Protein AF-R7LBJ8-F1 (afdb_monomer)

Sequence (153 aa):
MSTLVENKQIPKCPKLSAPALSDLQHYINTIEILLSTLGLKCFQIMETQSESVFVCKDKYGNIGEGEYLEDGFMLYKGAKCSLELHKGTKSLPMREALIQDGTLKKSGDHYVLQSNKIFSSVSSASSIILGRRSNGWTEWKDSKGKTLDELKR

Nearest PDB structures (foldseek):
  6vbs-assembly3_F  TM=3.541E-01  e=2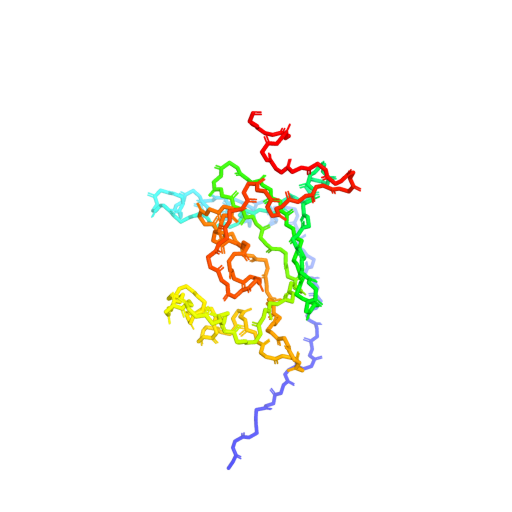.486E+00  Salmonella enterica subsp. enterica serovar Typhimurium

Solvent-accessible surface area (backbone atoms only — not comparable to full-atom values): 8898 Å² total; per-residue (Å²): 135,87,80,82,80,77,83,86,74,80,79,76,83,78,90,71,53,73,67,60,49,53,53,51,52,50,51,51,52,53,50,44,53,58,34,45,77,73,71,42,88,62,87,73,75,82,73,81,72,85,83,54,61,26,41,33,72,58,96,85,69,22,34,36,43,26,38,80,48,99,83,23,18,37,39,41,50,65,22,25,15,40,68,60,64,41,92,90,49,88,82,55,70,70,53,54,50,32,42,73,75,52,43,34,36,82,54,90,83,24,23,31,29,71,51,69,43,78,26,85,32,50,29,56,49,45,17,52,27,63,21,33,92,49,62,20,48,70,52,27,19,39,96,85,66,49,30,47,40,77,75,76,102

Secondary structure (DSSP, 8-state):
----------PPPP---HHHHHHHHHHHHHHHHHHHHTT----------TT-EEEEE-TTS-EEEEEEETTEEEEPTT-EEESSPPTT----HHHHHHHHTTSEEEETTEEEE-S-EEESSHHHHHHHHHTS---HHHH-B-TT--BHHHHH-

pLDDT: mean 85.8, std 12.93, range [41.5, 96.94]

Foldseek 3Di:
DDDDDDDPDDDDDDDDDPVRVVVVVVVVVVVCVVCVVVVHNPPPDPPPPPPFWWWFDDPVGFIWIWDQDPQAIKTAFFGWAAPAADPPADDDVVLVVCVVVVCFDDDPRTTTGHGIDGDRYQQNNNCRRHNYRDDSQQRIAGPVRDGVVRVPD

Structure (mmCIF, N/CA/C/O backbone):
data_AF-R7LBJ8-F1
#
_entry.id   AF-R7LBJ8-F1
#
loop_
_atom_site.group_PDB
_atom_site.id
_atom_site.type_symbol
_atom_site.label_atom_id
_atom_site.label_alt_id
_atom_site.label_comp_id
_atom_site.label_asym_id
_atom_site.label_entity_id
_atom_site.label_seq_id
_atom_site.pdbx_PDB_ins_code
_atom_site.Cartn_x
_atom_site.Cartn_y
_atom_site.Cartn_z
_atom_site.occupancy
_atom_site.B_iso_or_equiv
_atom_site.auth_seq_id
_atom_site.auth_comp_id
_atom_site.auth_asym_id
_atom_site.auth_atom_id
_atom_site.pdbx_PDB_model_num
ATOM 1 N N . MET A 1 1 ? -3.957 -35.494 11.103 1.00 41.50 1 MET A N 1
ATOM 2 C CA . MET A 1 1 ? -4.324 -34.260 10.372 1.00 41.50 1 MET A CA 1
ATOM 3 C C . MET A 1 1 ? -5.395 -33.553 11.184 1.00 41.50 1 MET A C 1
ATOM 5 O O . MET A 1 1 ? -6.441 -34.148 11.394 1.00 41.50 1 MET A O 1
ATOM 9 N N . SER A 1 2 ? -5.099 -32.374 11.737 1.00 48.00 2 SER A N 1
ATOM 10 C CA . SER A 1 2 ? -6.024 -31.640 12.612 1.00 48.00 2 SER A CA 1
ATOM 11 C C . SER A 1 2 ? -6.981 -30.806 11.759 1.00 48.00 2 SER A C 1
ATOM 13 O O . SER A 1 2 ? -6.534 -29.944 11.006 1.00 48.00 2 SER A O 1
ATOM 15 N N . THR A 1 3 ? -8.279 -31.092 11.823 1.00 54.06 3 THR A N 1
ATOM 16 C CA . THR A 1 3 ? -9.330 -30.320 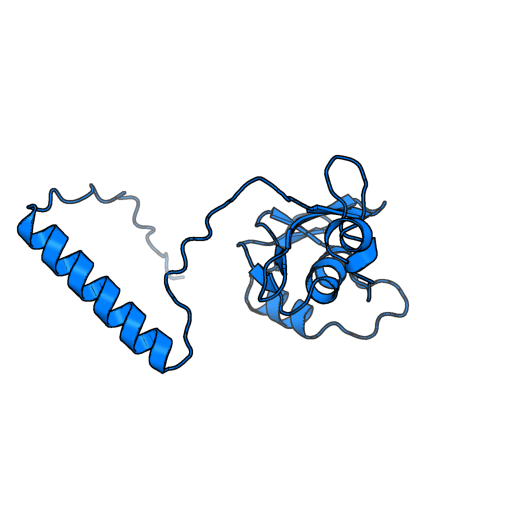11.149 1.00 54.06 3 THR A CA 1
ATOM 17 C C . THR A 1 3 ? -9.689 -29.108 12.001 1.00 54.06 3 THR A C 1
ATOM 19 O O . THR A 1 3 ? -10.297 -29.254 13.061 1.00 54.06 3 THR A O 1
ATOM 22 N N . LEU A 1 4 ? -9.308 -27.914 11.550 1.00 56.06 4 LEU A N 1
ATOM 23 C CA . LEU A 1 4 ? -9.768 -26.656 12.135 1.00 56.06 4 LEU A CA 1
ATOM 24 C C . LEU A 1 4 ? -11.259 -26.488 11.814 1.00 56.06 4 LEU A C 1
ATOM 26 O O . LEU A 1 4 ? -11.648 -26.427 10.650 1.00 56.06 4 LEU A O 1
ATOM 30 N N . VAL A 1 5 ? -12.096 -26.460 12.850 1.00 64.31 5 VAL A N 1
ATOM 31 C CA . VAL A 1 5 ? -13.532 -26.189 12.732 1.00 64.31 5 VAL A CA 1
ATOM 32 C C . VAL A 1 5 ? -13.712 -24.679 12.610 1.00 64.31 5 VAL A C 1
ATOM 34 O O . VAL A 1 5 ? -13.494 -23.943 13.570 1.00 64.31 5 VAL A O 1
ATOM 37 N N . GLU A 1 6 ? -14.091 -24.202 11.427 1.00 55.03 6 GLU A N 1
ATOM 38 C CA . GLU A 1 6 ? -14.425 -22.793 11.220 1.00 55.03 6 GLU A CA 1
ATOM 39 C C . GLU A 1 6 ? -15.758 -22.458 11.906 1.00 55.03 6 GLU A C 1
ATOM 41 O O . GLU A 1 6 ? -16.796 -23.073 11.641 1.00 55.03 6 GLU A O 1
ATOM 46 N N . ASN A 1 7 ? -15.733 -21.470 12.803 1.00 71.12 7 ASN A N 1
ATOM 47 C CA . ASN A 1 7 ? -16.928 -20.964 13.465 1.00 71.12 7 ASN A CA 1
ATOM 48 C C . ASN A 1 7 ? -17.793 -20.184 12.456 1.00 71.12 7 ASN A C 1
ATOM 50 O O . ASN A 1 7 ? -17.416 -19.104 12.009 1.00 71.12 7 ASN A O 1
ATOM 54 N N . LYS A 1 8 ? -18.959 -20.737 12.104 1.00 70.94 8 LYS A N 1
ATOM 55 C CA . LYS A 1 8 ? -19.909 -20.172 11.123 1.00 70.94 8 LYS A CA 1
ATOM 56 C C . LYS A 1 8 ? -20.928 -19.193 11.724 1.00 70.94 8 LYS A C 1
ATOM 58 O O . LYS A 1 8 ? -21.875 -18.808 11.040 1.00 70.94 8 LYS A O 1
ATOM 63 N N . GLN A 1 9 ? -20.801 -18.820 12.997 1.00 70.31 9 GLN A N 1
ATOM 64 C CA . GLN A 1 9 ? -21.753 -17.918 13.645 1.00 70.31 9 GLN A CA 1
ATOM 65 C C . GLN A 1 9 ? -21.314 -16.459 13.499 1.00 70.31 9 GLN A C 1
ATOM 67 O O . GLN A 1 9 ? -20.263 -16.073 14.001 1.00 70.31 9 GLN A O 1
ATOM 72 N N . ILE A 1 10 ? -22.150 -15.638 12.857 1.00 64.88 10 ILE A N 1
ATOM 73 C CA . ILE A 1 10 ? -22.028 -14.175 12.890 1.00 64.88 10 ILE A CA 1
ATOM 74 C C . ILE A 1 10 ? -22.672 -13.705 14.207 1.00 64.88 10 ILE A C 1
ATOM 76 O O . ILE A 1 10 ? -23.890 -13.864 14.362 1.00 64.88 10 ILE A O 1
ATOM 80 N N . PRO A 1 11 ? -21.907 -13.164 15.175 1.00 66.69 11 PRO A N 1
ATOM 81 C CA . PRO A 1 11 ? -22.464 -12.720 16.447 1.00 66.69 11 PRO A CA 1
ATOM 82 C C . PRO A 1 11 ? -23.460 -11.581 16.223 1.00 66.69 11 PRO A C 1
ATOM 84 O O . PRO A 1 11 ? -23.184 -10.631 15.489 1.00 66.69 11 PRO A O 1
ATOM 87 N N . LYS A 1 12 ? -24.627 -11.649 16.869 1.00 67.00 12 LYS A N 1
ATOM 88 C CA . LYS A 1 12 ? -25.562 -10.519 16.890 1.00 67.00 12 LYS A CA 1
ATOM 89 C C . LYS A 1 12 ? -24.942 -9.381 17.698 1.00 67.00 12 LYS A C 1
ATOM 91 O O . LYS A 1 12 ? -24.445 -9.620 18.796 1.00 67.00 12 LYS A O 1
ATOM 96 N N . CYS A 1 13 ? -25.013 -8.158 17.172 1.00 58.56 13 CYS A N 1
ATOM 97 C CA . CYS A 1 13 ? -24.565 -6.972 17.896 1.00 58.56 13 CYS A CA 1
ATOM 98 C C . CYS A 1 13 ? -25.333 -6.873 19.232 1.00 58.56 13 CYS A C 1
ATOM 100 O O . CYS A 1 13 ? -26.572 -6.863 19.210 1.00 58.56 13 CYS A O 1
ATOM 102 N N . PRO A 1 14 ? -24.648 -6.873 20.390 1.00 72.31 14 PRO A N 1
ATOM 103 C CA . PRO A 1 14 ? -25.312 -6.808 21.683 1.00 72.31 14 PRO A CA 1
ATOM 104 C C . PRO A 1 14 ? -26.030 -5.463 21.833 1.00 72.31 14 PRO A C 1
ATOM 106 O O . PRO A 1 14 ? -25.490 -4.408 21.504 1.00 72.31 14 PRO A O 1
ATOM 109 N N . LYS A 1 15 ? -27.264 -5.490 22.346 1.00 75.25 15 LYS A N 1
ATOM 110 C CA . LYS A 1 15 ? -27.986 -4.265 22.703 1.00 75.25 15 LYS A CA 1
ATOM 111 C C . LYS A 1 15 ? -27.387 -3.710 23.993 1.00 75.25 15 LYS A C 1
ATOM 113 O O . LYS A 1 15 ? -27.705 -4.191 25.076 1.00 75.25 15 LYS A O 1
ATOM 118 N N . LEU A 1 16 ? -26.498 -2.734 23.862 1.00 81.06 16 LEU A N 1
ATOM 119 C CA . LEU A 1 16 ? -25.877 -2.048 24.991 1.00 81.06 16 LEU A CA 1
ATOM 120 C C . LEU A 1 16 ? -26.757 -0.878 25.452 1.00 81.06 16 LEU A C 1
ATOM 122 O O . LEU A 1 16 ? -27.347 -0.172 24.636 1.00 81.06 16 LEU A O 1
ATOM 126 N N . SER A 1 17 ? -26.850 -0.672 26.767 1.00 87.25 17 SER A N 1
ATOM 127 C CA . SER A 1 17 ? -27.488 0.518 27.346 1.00 87.25 17 SER A CA 1
ATOM 128 C C . SER A 1 17 ? -26.638 1.769 27.098 1.00 87.25 17 SER A C 1
ATOM 130 O O . SER A 1 17 ? -25.415 1.658 27.025 1.00 87.25 17 SER A O 1
ATOM 132 N N . ALA A 1 18 ? -27.253 2.955 27.056 1.00 85.31 18 ALA A N 1
ATOM 133 C CA . ALA A 1 18 ? -26.528 4.216 26.864 1.00 85.31 18 ALA A CA 1
ATOM 134 C C . ALA A 1 18 ? -25.371 4.448 27.869 1.00 85.31 18 ALA A C 1
ATOM 136 O O . ALA A 1 18 ? -24.296 4.834 27.415 1.00 85.31 18 ALA A O 1
ATOM 137 N N . PRO A 1 19 ? -25.509 4.148 29.180 1.00 89.50 19 PRO A N 1
ATOM 138 C CA . PRO A 1 19 ? -24.387 4.253 30.120 1.00 89.50 19 PRO A CA 1
ATOM 139 C C . PRO A 1 19 ? -23.220 3.328 29.754 1.00 89.50 19 PRO A C 1
ATOM 141 O O . PRO A 1 19 ? -22.093 3.783 29.620 1.00 89.50 19 PRO A O 1
ATOM 144 N N . ALA A 1 20 ? -23.506 2.054 29.466 1.00 87.69 20 ALA A N 1
ATOM 145 C CA . ALA A 1 20 ? -22.482 1.092 29.055 1.00 87.69 20 ALA A CA 1
ATOM 146 C C . ALA A 1 20 ? -21.752 1.508 27.763 1.00 87.69 20 ALA A C 1
ATOM 148 O O . ALA A 1 20 ? -20.554 1.278 27.631 1.00 87.69 20 ALA A O 1
ATOM 149 N N . LEU A 1 21 ? -22.451 2.131 26.806 1.00 87.25 21 LEU A N 1
ATOM 150 C CA . LEU A 1 21 ? -21.814 2.705 25.614 1.00 87.25 21 LEU A CA 1
ATOM 151 C C . LEU A 1 21 ? -20.872 3.861 25.971 1.00 87.25 21 LEU A C 1
ATOM 153 O O . LEU A 1 21 ? -19.767 3.916 25.438 1.00 87.25 21 LEU A O 1
ATOM 157 N N . SER A 1 22 ? -21.287 4.743 26.884 1.00 89.12 22 SER A N 1
ATOM 158 C CA . SER A 1 22 ? -20.459 5.851 27.374 1.00 89.12 22 SER A CA 1
ATOM 159 C C . SER A 1 22 ? -19.184 5.346 28.052 1.00 89.12 22 SER A C 1
ATOM 161 O O . SER A 1 22 ? -18.105 5.874 27.792 1.00 89.12 22 SER A O 1
ATOM 163 N N . ASP A 1 23 ? -19.290 4.298 28.871 1.00 92.75 23 ASP A N 1
ATOM 164 C CA . ASP A 1 23 ? -18.141 3.699 29.558 1.00 92.75 23 ASP A CA 1
ATOM 165 C C . ASP A 1 23 ? -17.155 3.080 28.556 1.00 92.75 23 ASP A C 1
ATOM 167 O O . ASP A 1 23 ? -15.948 3.309 28.631 1.00 92.75 23 ASP A O 1
ATOM 171 N N . LEU A 1 24 ? -17.662 2.348 27.558 1.00 91.06 24 LEU A N 1
ATOM 172 C CA . LEU A 1 24 ? -16.832 1.760 26.503 1.00 91.06 24 LEU A CA 1
ATOM 173 C C . LEU A 1 24 ? -16.133 2.826 25.651 1.00 91.06 24 LEU A C 1
ATOM 175 O O . LEU A 1 24 ? -14.950 2.682 25.346 1.00 91.06 24 LEU A O 1
ATOM 179 N N . GLN A 1 25 ? -16.840 3.897 25.283 1.00 86.81 25 GLN A N 1
ATOM 180 C CA . GLN A 1 25 ? -16.247 5.029 24.567 1.00 86.81 25 GLN A CA 1
ATOM 181 C C . GLN A 1 25 ? -15.150 5.700 25.397 1.00 86.81 25 GLN A C 1
ATOM 183 O O . GLN A 1 25 ? -14.083 6.007 24.867 1.00 86.81 25 GLN A O 1
ATOM 188 N N . HIS A 1 26 ? -15.375 5.870 26.702 1.00 90.56 26 HIS A N 1
ATOM 189 C CA . HIS A 1 26 ? -14.362 6.394 27.610 1.00 90.56 26 HIS A CA 1
ATOM 190 C C . HIS A 1 26 ? -13.103 5.517 27.613 1.00 90.56 26 HIS A C 1
ATOM 192 O O . HIS A 1 26 ? -12.002 6.039 27.439 1.00 90.56 26 HIS A O 1
ATOM 198 N N . TYR A 1 27 ? -13.252 4.192 27.715 1.00 93.12 27 TYR A N 1
ATOM 199 C CA . TYR A 1 27 ? -12.112 3.273 27.684 1.00 93.12 27 TYR A CA 1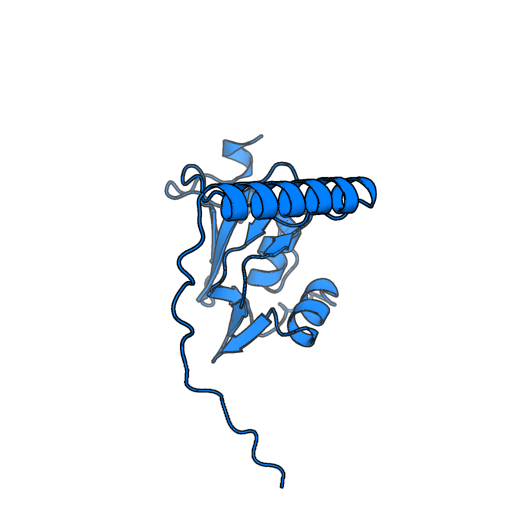
ATOM 200 C C . TYR A 1 27 ? -11.337 3.317 26.367 1.00 93.12 27 TYR A C 1
ATOM 202 O O . TYR A 1 27 ? -10.107 3.341 26.399 1.00 93.12 27 TYR A O 1
ATOM 210 N N . ILE A 1 28 ? -12.024 3.359 25.220 1.00 90.00 28 ILE A N 1
ATOM 211 C CA . ILE A 1 28 ? -11.368 3.474 23.908 1.00 90.00 28 ILE A CA 1
ATOM 212 C C . ILE A 1 28 ? -10.528 4.754 23.849 1.00 90.00 28 ILE A C 1
ATOM 214 O O . ILE A 1 28 ? -9.347 4.681 23.513 1.00 90.00 28 ILE A O 1
ATOM 218 N N . ASN A 1 29 ? -11.089 5.891 24.268 1.00 87.75 29 ASN A N 1
ATOM 219 C CA . ASN A 1 29 ? -10.369 7.166 24.281 1.00 87.75 29 ASN A CA 1
ATOM 220 C C . ASN A 1 29 ? -9.154 7.133 25.219 1.00 87.75 29 ASN A C 1
ATOM 222 O O . ASN A 1 29 ? -8.083 7.626 24.871 1.00 87.75 29 ASN A O 1
ATOM 226 N N . THR A 1 30 ? -9.279 6.535 26.409 1.00 91.56 30 THR A N 1
ATOM 227 C CA . THR A 1 30 ? -8.138 6.384 27.326 1.00 91.56 30 THR A CA 1
ATOM 228 C C . THR A 1 30 ? -7.031 5.539 26.701 1.00 91.56 30 THR A C 1
ATOM 230 O O . THR A 1 30 ? -5.861 5.911 26.777 1.00 91.56 30 THR A O 1
ATOM 233 N N . ILE A 1 31 ? -7.385 4.422 26.061 1.00 91.38 31 ILE A N 1
ATOM 234 C CA . ILE A 1 31 ? -6.422 3.556 25.374 1.00 91.38 31 ILE A CA 1
ATOM 235 C C . ILE A 1 31 ? -5.734 4.321 24.238 1.00 91.38 31 ILE A C 1
ATOM 237 O O . ILE A 1 31 ? -4.513 4.257 24.122 1.00 91.38 31 ILE A O 1
ATOM 241 N N . GLU A 1 32 ? -6.479 5.077 23.433 1.00 87.25 32 GLU A N 1
ATOM 242 C CA . GLU A 1 32 ? -5.929 5.880 22.337 1.00 87.25 32 GLU A CA 1
ATOM 243 C C . GLU A 1 32 ? -4.922 6.929 22.830 1.00 87.25 32 GLU A C 1
ATOM 245 O O . GLU A 1 32 ? -3.835 7.058 22.259 1.00 87.25 32 GLU A O 1
ATOM 250 N N . ILE A 1 33 ? -5.228 7.619 23.934 1.00 88.19 33 ILE A N 1
ATOM 251 C CA . ILE A 1 33 ? -4.309 8.573 24.570 1.00 88.19 33 ILE A CA 1
ATOM 252 C C . ILE A 1 33 ? -3.026 7.863 25.018 1.00 88.19 33 ILE A C 1
ATOM 254 O O . ILE A 1 33 ? -1.929 8.322 24.703 1.00 88.19 33 ILE A O 1
ATOM 258 N N . LEU A 1 34 ? -3.146 6.733 25.723 1.00 92.44 34 LEU A N 1
ATOM 259 C CA . LEU A 1 34 ? -1.992 5.974 26.221 1.00 92.44 34 LEU A CA 1
ATOM 260 C C . LEU A 1 34 ? -1.116 5.421 25.092 1.00 92.44 34 LEU A C 1
ATOM 262 O O . LEU A 1 34 ? 0.105 5.403 25.204 1.00 92.44 34 LEU A O 1
ATOM 266 N N . LEU A 1 35 ? -1.718 4.965 23.997 1.00 88.06 35 LEU A N 1
ATOM 267 C CA . LEU A 1 35 ? -0.971 4.490 22.835 1.00 88.06 35 LEU A CA 1
ATOM 268 C C . LEU A 1 35 ? -0.278 5.653 22.115 1.00 88.06 35 LEU A C 1
ATOM 270 O O . LEU A 1 35 ? 0.886 5.531 21.730 1.00 88.06 35 LEU A O 1
ATOM 274 N N . SER A 1 36 ? -0.938 6.808 22.020 1.00 84.19 36 SER A N 1
ATOM 275 C CA . SER A 1 36 ? -0.371 8.008 21.401 1.00 84.19 36 SER A CA 1
ATOM 276 C C . SER A 1 36 ? 0.845 8.547 22.161 1.00 84.19 36 SER A C 1
ATOM 278 O O . SER A 1 36 ? 1.818 8.949 21.524 1.00 84.19 36 SER A O 1
ATOM 280 N N . THR A 1 37 ? 0.857 8.505 23.502 1.00 88.12 37 THR A N 1
ATOM 281 C CA . THR A 1 37 ? 2.048 8.894 24.293 1.00 88.12 37 THR A CA 1
ATOM 282 C C . THR A 1 37 ? 3.240 7.962 24.069 1.00 88.12 37 THR A C 1
ATOM 284 O O . THR A 1 37 ? 4.385 8.385 24.213 1.00 88.12 37 THR A O 1
ATOM 287 N N . LEU A 1 38 ? 2.986 6.716 23.661 1.00 89.00 38 LEU A N 1
ATOM 288 C CA . LEU A 1 38 ? 4.000 5.739 23.257 1.00 89.00 38 LEU A CA 1
ATOM 289 C C . LEU A 1 38 ? 4.386 5.852 21.769 1.00 89.00 38 LEU A C 1
ATOM 291 O O . LEU A 1 38 ? 5.183 5.055 21.279 1.00 89.00 38 LEU A O 1
ATOM 295 N N . GLY A 1 39 ? 3.827 6.821 21.035 1.00 77.31 39 GLY A N 1
ATOM 296 C CA . GLY A 1 39 ? 4.060 7.013 19.601 1.00 77.31 39 GLY A CA 1
ATOM 297 C C . GLY A 1 39 ? 3.278 6.055 18.694 1.00 77.31 39 GLY A C 1
ATOM 298 O O . GLY A 1 39 ? 3.536 6.005 17.491 1.00 77.31 39 GLY A O 1
ATOM 299 N N . LEU A 1 40 ? 2.321 5.295 19.235 1.00 77.12 40 LEU A N 1
ATOM 300 C CA . LEU A 1 40 ? 1.475 4.370 18.482 1.00 77.12 40 LEU A CA 1
ATOM 301 C C . LEU A 1 40 ? 0.174 5.073 18.064 1.00 77.12 40 LEU A C 1
ATOM 303 O O . LEU A 1 40 ? -0.743 5.240 18.865 1.00 77.12 40 LEU A O 1
ATOM 307 N N . LYS A 1 41 ? 0.076 5.456 16.785 1.00 71.69 41 LYS A N 1
ATOM 308 C CA . LYS A 1 41 ? -1.150 6.007 16.182 1.00 71.69 41 LYS A CA 1
ATOM 309 C C . LYS A 1 41 ? -2.139 4.873 15.857 1.00 71.69 41 LYS A C 1
ATOM 311 O O . LYS A 1 41 ? -2.208 4.401 14.723 1.00 71.69 41 LYS A O 1
ATOM 316 N N . CYS A 1 42 ? -2.855 4.379 16.863 1.00 66.19 42 CYS A N 1
ATOM 317 C CA . CYS A 1 42 ? -3.927 3.388 16.702 1.00 66.19 42 CYS A CA 1
ATOM 318 C C . CYS A 1 42 ? -5.293 4.088 16.567 1.00 66.19 42 CYS A C 1
ATOM 320 O O . CYS A 1 42 ? -5.434 5.221 16.996 1.00 66.19 42 CYS A O 1
ATOM 322 N N . PHE A 1 43 ? -6.296 3.421 15.984 1.00 66.88 43 PHE A N 1
ATOM 323 C CA . PHE A 1 43 ? -7.689 3.912 15.869 1.00 66.88 43 PHE A CA 1
ATOM 324 C C . PHE A 1 43 ? -7.944 5.138 14.982 1.00 66.88 43 PHE A C 1
ATOM 326 O O . PHE A 1 43 ? -9.070 5.627 14.946 1.00 66.88 43 PHE A O 1
ATOM 333 N N . GLN A 1 44 ? -6.970 5.566 14.175 1.00 60.91 44 GLN A N 1
ATOM 334 C CA . GLN A 1 44 ? -7.236 6.548 13.126 1.00 60.91 44 GLN A CA 1
ATOM 335 C C . GLN A 1 44 ? -8.262 5.986 12.138 1.00 60.91 44 GLN A C 1
ATOM 337 O O . GLN A 1 44 ? -7.980 5.066 11.363 1.00 60.91 44 GLN A O 1
ATOM 342 N N . ILE A 1 45 ? -9.472 6.538 12.193 1.00 56.88 45 ILE A N 1
ATOM 343 C CA . ILE A 1 45 ? -10.483 6.341 11.166 1.00 56.88 45 ILE A CA 1
ATOM 344 C C . ILE A 1 45 ? -9.884 6.939 9.895 1.00 56.88 45 ILE A C 1
ATOM 346 O O . ILE A 1 45 ? -9.620 8.137 9.832 1.00 56.88 45 ILE A O 1
ATOM 350 N N . MET A 1 46 ? -9.618 6.091 8.902 1.00 54.53 46 MET A N 1
ATOM 351 C CA . MET A 1 46 ? -9.251 6.544 7.563 1.00 54.53 46 MET A CA 1
ATOM 352 C C . MET A 1 46 ? -10.497 7.188 6.955 1.00 54.53 46 MET A C 1
ATOM 354 O O . MET A 1 46 ? -11.292 6.514 6.297 1.00 54.53 46 MET A O 1
ATOM 358 N N . GLU A 1 47 ? -10.728 8.468 7.248 1.00 50.28 47 GLU A N 1
ATOM 359 C CA . GLU A 1 47 ? -11.739 9.235 6.540 1.00 50.28 47 GLU A CA 1
ATOM 360 C C . GLU A 1 47 ? -11.352 9.249 5.066 1.00 50.28 47 GLU A C 1
ATOM 362 O O . GLU A 1 47 ? -10.339 9.816 4.676 1.00 50.28 47 GLU A O 1
ATOM 367 N N . THR A 1 48 ? -12.158 8.589 4.239 1.00 43.97 48 THR A N 1
ATOM 368 C CA . THR A 1 48 ? -12.031 8.654 2.784 1.00 43.97 48 THR A CA 1
ATOM 369 C C . THR A 1 48 ? -12.566 10.016 2.341 1.00 43.97 48 THR A C 1
ATOM 371 O O . THR A 1 48 ? -13.675 10.113 1.819 1.00 43.97 48 THR A O 1
ATOM 374 N N . GLN A 1 49 ? -11.836 11.099 2.622 1.00 46.50 49 GLN A N 1
ATOM 375 C CA . GLN A 1 49 ? -12.182 12.412 2.087 1.00 46.50 49 GLN A CA 1
ATOM 376 C C . GLN A 1 49 ? -11.813 12.423 0.600 1.00 46.50 49 GLN A C 1
ATOM 378 O O . GLN A 1 49 ? -10.669 12.579 0.182 1.00 46.50 49 GLN A O 1
ATOM 383 N N . SER A 1 50 ? -12.837 12.181 -0.210 1.00 50.34 50 SER A N 1
ATOM 384 C CA . SER A 1 50 ? -12.830 11.888 -1.641 1.00 50.34 50 SER A CA 1
ATOM 385 C C . SER A 1 50 ? -12.408 13.042 -2.566 1.00 50.34 50 SER A C 1
ATOM 387 O O . SER A 1 50 ? -12.883 13.107 -3.697 1.00 50.34 50 SER A O 1
ATOM 389 N N . GLU A 1 51 ? -11.548 13.968 -2.137 1.00 58.38 51 GLU A N 1
ATOM 390 C CA . GLU A 1 51 ? -11.184 15.129 -2.967 1.00 58.38 51 GLU A CA 1
ATOM 391 C C . GLU A 1 51 ? -9.880 14.968 -3.756 1.00 58.38 51 GLU A C 1
ATOM 393 O O . GLU A 1 51 ? -9.660 15.700 -4.719 1.00 58.38 51 GLU A O 1
ATOM 398 N N . SER A 1 52 ? -9.024 13.989 -3.442 1.00 75.62 52 SER A N 1
ATOM 39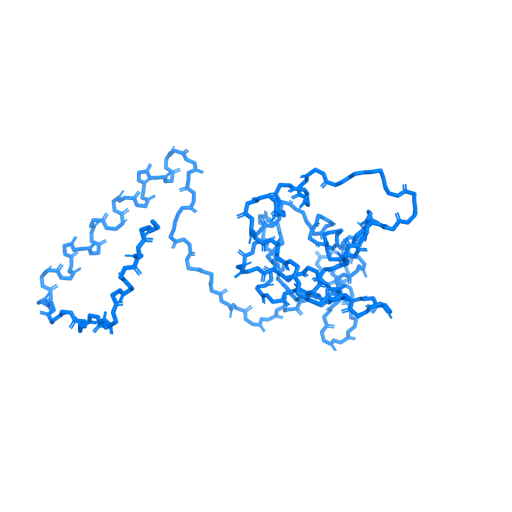9 C CA . SER A 1 52 ? -7.784 13.804 -4.211 1.00 75.62 52 SER A CA 1
ATOM 400 C C . SER A 1 52 ? -7.301 12.356 -4.271 1.00 75.62 52 SER A C 1
ATOM 402 O O . SER A 1 52 ? -6.212 12.020 -3.815 1.00 75.62 52 SER A O 1
ATOM 404 N N . VAL A 1 53 ? -8.119 11.480 -4.863 1.00 90.94 53 VAL A N 1
ATOM 405 C CA . VAL A 1 53 ? -7.642 10.146 -5.250 1.00 90.94 53 VAL A CA 1
ATOM 406 C C . VAL A 1 53 ? -6.698 10.284 -6.442 1.00 90.94 53 VAL A C 1
ATOM 408 O O . VAL A 1 53 ? -7.070 10.800 -7.498 1.00 90.94 53 VAL A O 1
ATOM 411 N N . PHE A 1 54 ? -5.478 9.791 -6.266 1.00 94.44 54 PHE A N 1
ATOM 412 C CA . PHE A 1 54 ? -4.457 9.702 -7.293 1.00 94.44 54 PHE A CA 1
ATOM 413 C C . PHE A 1 54 ? -4.321 8.268 -7.787 1.00 94.44 54 PHE A C 1
ATOM 415 O O . PHE A 1 54 ? -4.364 7.312 -7.014 1.00 94.44 54 PHE A O 1
ATOM 422 N N . VAL A 1 55 ? -4.083 8.127 -9.085 1.00 96.12 55 VAL A N 1
ATOM 423 C CA . VAL A 1 55 ? -3.885 6.851 -9.764 1.00 96.12 55 VAL A CA 1
ATOM 424 C C . VAL A 1 55 ? -2.452 6.778 -10.277 1.00 96.12 55 VAL A C 1
ATOM 426 O O . VAL A 1 55 ? -1.974 7.689 -10.953 1.00 96.12 55 VAL A O 1
ATOM 429 N N . CYS A 1 56 ? -1.781 5.667 -9.991 1.00 96.19 56 CYS A N 1
ATOM 430 C CA . CYS A 1 56 ? -0.508 5.284 -10.592 1.00 96.19 56 CYS A CA 1
ATOM 431 C C . CYS A 1 56 ? -0.739 4.015 -11.410 1.00 96.19 56 CYS A C 1
ATOM 433 O O . CYS A 1 56 ? -1.278 3.036 -10.895 1.00 96.19 56 CYS A O 1
ATOM 435 N N . LYS A 1 57 ? -0.353 4.023 -12.689 1.00 95.12 57 LYS A N 1
ATOM 436 C CA . LYS A 1 57 ? -0.523 2.871 -13.582 1.00 95.12 57 LYS A CA 1
ATOM 437 C C . LYS A 1 57 ? 0.596 2.758 -14.605 1.00 95.12 57 LYS A C 1
ATOM 439 O O . LYS A 1 57 ? 1.192 3.763 -14.987 1.00 95.12 57 LYS A O 1
ATOM 444 N N . ASP A 1 58 ? 0.823 1.551 -15.109 1.00 92.69 58 ASP A N 1
ATOM 445 C CA . ASP A 1 58 ? 1.730 1.303 -16.228 1.00 92.69 58 ASP A CA 1
ATOM 446 C C . ASP A 1 58 ? 1.089 0.500 -17.370 1.00 92.69 58 ASP A C 1
ATOM 448 O O . ASP A 1 58 ? -0.089 0.145 -17.355 1.00 92.69 58 ASP A O 1
ATOM 452 N N . LYS A 1 59 ? 1.894 0.233 -18.402 1.00 90.25 59 LYS A N 1
ATOM 453 C CA . LYS A 1 59 ? 1.493 -0.538 -19.586 1.00 90.25 59 LYS A CA 1
ATOM 454 C C . LYS A 1 59 ? 1.391 -2.050 -19.351 1.00 90.25 59 LYS A C 1
ATOM 456 O O . LYS A 1 59 ? 0.925 -2.754 -20.237 1.00 90.25 59 LYS A O 1
ATOM 461 N N . TYR A 1 60 ? 1.850 -2.549 -18.204 1.00 88.31 60 TYR A N 1
ATOM 462 C CA . TYR A 1 60 ? 1.861 -3.973 -17.852 1.00 88.31 60 TYR A CA 1
ATOM 463 C C . TYR A 1 60 ? 0.666 -4.357 -16.961 1.00 88.31 60 TYR A C 1
ATOM 465 O O . TYR A 1 60 ? 0.601 -5.467 -16.434 1.00 88.31 60 TYR A O 1
ATOM 473 N N . GLY A 1 61 ? -0.295 -3.441 -16.795 1.00 90.38 61 GLY A N 1
ATOM 474 C CA . GLY A 1 61 ? -1.505 -3.667 -16.010 1.00 90.38 61 GLY A CA 1
ATOM 475 C C . GLY A 1 61 ? -1.311 -3.488 -14.504 1.00 90.38 61 GLY A C 1
ATOM 476 O O . GLY A 1 61 ? -2.224 -3.817 -13.745 1.00 90.38 61 GLY A O 1
ATOM 477 N N . ASN A 1 62 ? -0.163 -2.955 -14.070 1.00 95.69 62 ASN A N 1
ATOM 478 C CA . ASN A 1 62 ? 0.027 -2.541 -12.686 1.00 95.69 62 ASN A CA 1
ATOM 479 C C . ASN A 1 62 ? -0.751 -1.247 -12.464 1.00 95.69 62 ASN A C 1
ATOM 481 O O . ASN A 1 62 ? -0.636 -0.308 -13.255 1.00 95.69 62 ASN A O 1
ATOM 485 N N . ILE A 1 63 ? -1.557 -1.208 -11.409 1.00 96.50 63 ILE A N 1
ATOM 486 C CA . ILE A 1 63 ? -2.407 -0.068 -11.080 1.00 96.50 63 ILE A CA 1
ATOM 487 C C . ILE A 1 63 ? -2.614 0.015 -9.574 1.00 96.50 63 ILE A C 1
ATOM 489 O O . ILE A 1 63 ? -2.951 -0.975 -8.929 1.00 96.50 63 ILE A O 1
ATOM 493 N N . GLY A 1 64 ? -2.443 1.204 -9.018 1.00 96.06 64 GLY A N 1
ATOM 494 C CA . GLY A 1 64 ? -2.801 1.503 -7.643 1.00 96.06 64 GLY A CA 1
ATOM 495 C C . GLY A 1 64 ? -3.478 2.855 -7.549 1.00 96.06 64 GLY A C 1
ATOM 496 O O . GLY A 1 64 ? -3.173 3.773 -8.311 1.00 96.06 64 GLY A O 1
ATOM 497 N N . GLU A 1 65 ? -4.394 2.948 -6.601 1.00 95.88 65 GLU A N 1
ATOM 498 C CA . GLU A 1 65 ? -5.109 4.167 -6.255 1.00 95.88 65 GLU A CA 1
ATOM 499 C C . GLU A 1 65 ? -4.783 4.518 -4.812 1.00 95.88 65 GLU A C 1
ATOM 501 O O . GLU A 1 65 ? -4.590 3.626 -3.981 1.00 95.88 65 GLU A O 1
ATOM 506 N N . GLY A 1 66 ? -4.698 5.803 -4.512 1.00 93.56 66 GLY A N 1
ATOM 507 C CA . GLY A 1 66 ? -4.353 6.246 -3.177 1.00 93.56 66 GLY A CA 1
ATOM 508 C C . GLY A 1 66 ? -4.540 7.733 -2.977 1.00 93.56 66 GLY A C 1
ATOM 509 O O . GLY A 1 66 ? -4.926 8.453 -3.894 1.00 93.56 66 GLY A O 1
ATOM 510 N N . GLU A 1 67 ? -4.245 8.191 -1.773 1.00 92.12 67 GLU A N 1
ATOM 511 C CA . GLU A 1 67 ? -4.350 9.592 -1.388 1.00 92.12 67 GLU A CA 1
ATOM 512 C C . GLU A 1 67 ? -3.038 10.098 -0.795 1.00 92.12 67 GLU A C 1
ATOM 514 O O . GLU A 1 67 ? -2.281 9.370 -0.140 1.00 92.12 67 GLU A O 1
ATOM 519 N N . TYR A 1 68 ? -2.768 11.373 -1.058 1.00 91.19 68 TYR A N 1
ATOM 520 C CA . TYR A 1 68 ? -1.643 12.076 -0.467 1.00 91.19 68 TYR A CA 1
ATOM 521 C C . TYR A 1 68 ? -2.032 12.589 0.918 1.00 91.19 68 TYR A C 1
ATOM 523 O O . TYR A 1 68 ? -2.999 13.337 1.051 1.00 91.19 68 TYR A O 1
ATOM 531 N N . LEU A 1 69 ? -1.260 12.195 1.926 1.00 87.69 69 LEU A N 1
ATOM 532 C CA . LEU A 1 69 ? -1.447 12.566 3.324 1.00 87.69 69 LEU A CA 1
ATOM 533 C C . LEU A 1 69 ? -0.294 13.465 3.775 1.00 87.69 69 LEU A C 1
ATOM 535 O O . LEU A 1 69 ? 0.792 13.429 3.199 1.00 87.69 69 LEU A O 1
ATOM 539 N N . GLU A 1 70 ? -0.491 14.223 4.853 1.00 82.19 70 GLU A N 1
ATOM 540 C CA . GLU A 1 70 ? 0.596 15.009 5.459 1.00 82.19 70 GLU A CA 1
ATOM 541 C C . GLU A 1 70 ? 1.773 14.115 5.892 1.00 82.19 70 GLU A C 1
ATOM 543 O O . GLU A 1 70 ? 2.933 14.454 5.667 1.00 82.19 70 GLU A O 1
ATOM 548 N N . ASP A 1 71 ? 1.468 12.923 6.418 1.00 78.94 71 ASP A N 1
ATOM 549 C CA . ASP A 1 71 ? 2.447 11.952 6.923 1.00 78.94 71 ASP A CA 1
ATOM 550 C C . ASP A 1 71 ? 2.922 10.930 5.861 1.00 78.94 71 ASP A C 1
ATOM 552 O O . ASP A 1 71 ? 3.625 9.968 6.189 1.00 78.94 71 ASP A O 1
ATOM 556 N N . GLY A 1 72 ? 2.545 11.092 4.584 1.00 88.31 72 GLY A N 1
ATOM 557 C CA . GLY A 1 72 ? 3.001 10.206 3.511 1.00 88.31 72 GLY A CA 1
ATOM 558 C C . GLY A 1 72 ? 1.980 9.960 2.403 1.00 88.31 72 GLY A C 1
ATOM 559 O O . GLY A 1 72 ? 1.366 10.876 1.871 1.00 88.31 72 GLY A O 1
ATOM 560 N N . PHE A 1 73 ? 1.837 8.703 1.986 1.00 93.00 73 PHE A N 1
ATOM 561 C CA . PHE A 1 73 ? 0.900 8.328 0.926 1.00 93.00 73 PHE A CA 1
ATOM 562 C C . PHE A 1 73 ? 0.160 7.047 1.281 1.00 93.00 73 PHE A C 1
ATOM 564 O O . PHE A 1 73 ? 0.788 6.014 1.531 1.00 93.00 73 PHE A O 1
ATOM 571 N N . MET A 1 74 ? -1.168 7.099 1.285 1.00 93.12 74 MET A N 1
ATOM 572 C CA . MET A 1 74 ? -1.993 5.926 1.530 1.00 93.12 74 MET A CA 1
ATOM 573 C C . MET A 1 74 ? -2.316 5.232 0.219 1.00 93.12 74 MET A C 1
ATOM 575 O O . MET A 1 74 ? -2.972 5.796 -0.645 1.00 93.12 74 MET A O 1
ATOM 579 N N . LEU A 1 75 ? -1.877 3.984 0.087 1.00 94.94 75 LEU A N 1
ATOM 580 C CA . LEU A 1 75 ? -2.248 3.108 -1.015 1.00 94.94 75 LEU A CA 1
ATOM 581 C C . LEU A 1 75 ? -3.471 2.279 -0.625 1.00 94.94 75 LEU A C 1
ATOM 583 O O . LEU A 1 75 ? -3.462 1.612 0.417 1.00 94.94 75 LEU A O 1
ATOM 587 N N . TYR A 1 76 ? -4.496 2.281 -1.471 1.00 94.75 76 TYR A N 1
ATOM 588 C CA . TYR A 1 76 ? -5.715 1.525 -1.230 1.00 94.75 76 TYR A CA 1
ATOM 589 C C . TYR A 1 76 ? -5.543 0.028 -1.487 1.00 94.75 76 TYR A C 1
ATOM 591 O O . TYR A 1 76 ? -4.810 -0.428 -2.372 1.00 94.75 76 TYR A O 1
ATOM 599 N N . LYS A 1 77 ? -6.276 -0.754 -0.691 1.00 94.88 77 LYS A N 1
ATOM 600 C CA . LYS A 1 77 ? -6.460 -2.191 -0.872 1.00 94.88 77 LYS A CA 1
ATOM 601 C C . LYS A 1 77 ? -6.900 -2.491 -2.306 1.00 94.88 77 LYS A C 1
ATOM 603 O O . LYS A 1 77 ? -7.743 -1.804 -2.868 1.00 94.88 77 LYS A O 1
ATOM 608 N N . GLY A 1 78 ? -6.385 -3.582 -2.864 1.00 93.94 78 GLY A N 1
ATOM 609 C CA . GLY A 1 78 ? -6.705 -4.021 -4.221 1.00 93.94 78 GLY A CA 1
ATOM 610 C C . GLY A 1 78 ? -5.747 -3.494 -5.288 1.00 93.94 78 GLY A C 1
ATOM 611 O O . GLY A 1 78 ? -5.850 -3.929 -6.434 1.00 93.94 78 GLY A O 1
ATOM 612 N N . ALA A 1 79 ? -4.786 -2.635 -4.924 1.00 96.06 79 ALA A N 1
ATOM 613 C CA . ALA A 1 79 ? -3.717 -2.222 -5.826 1.00 96.06 79 ALA A CA 1
ATOM 614 C C . ALA A 1 79 ? -2.991 -3.444 -6.415 1.00 96.06 79 ALA A C 1
ATOM 616 O O . ALA A 1 79 ? -2.585 -4.352 -5.682 1.00 96.06 79 ALA A O 1
ATOM 617 N N . LYS A 1 80 ? -2.842 -3.451 -7.742 1.00 96.94 80 LYS A N 1
ATOM 618 C CA . LYS A 1 80 ? -2.128 -4.455 -8.531 1.00 96.94 80 LYS A CA 1
ATOM 619 C C . LYS A 1 80 ? -0.695 -3.995 -8.748 1.00 96.94 80 LYS A C 1
ATOM 621 O O . LYS A 1 80 ? -0.435 -3.032 -9.466 1.00 96.94 80 LYS A O 1
ATOM 626 N N . CYS A 1 81 ? 0.227 -4.711 -8.138 1.00 95.50 81 CYS A N 1
ATOM 627 C CA . CYS A 1 81 ? 1.653 -4.463 -8.189 1.00 95.50 81 CYS A CA 1
ATOM 628 C C . CYS A 1 81 ? 2.329 -5.464 -9.131 1.00 95.50 81 CYS A C 1
ATOM 630 O O . CYS A 1 81 ? 1.911 -6.623 -9.215 1.00 95.50 81 CYS A O 1
ATOM 632 N N . SER A 1 82 ? 3.421 -5.038 -9.770 1.00 94.62 82 SER A N 1
ATOM 633 C CA . SER A 1 82 ? 4.245 -5.886 -10.643 1.00 94.62 82 SER A CA 1
ATOM 634 C C . SER A 1 82 ? 4.619 -7.169 -9.922 1.00 94.62 82 SER A C 1
ATOM 636 O O . SER A 1 82 ? 4.872 -7.099 -8.724 1.00 94.62 82 SER A O 1
ATOM 638 N N . LEU A 1 83 ? 4.690 -8.316 -10.601 1.00 92.56 83 LEU A N 1
ATOM 639 C CA . LEU A 1 83 ? 5.168 -9.570 -10.007 1.00 92.56 83 LEU A CA 1
ATOM 640 C C . LEU A 1 83 ? 6.694 -9.563 -9.833 1.00 92.56 83 LEU A C 1
ATOM 642 O O . LEU A 1 83 ? 7.211 -9.876 -8.764 1.00 92.56 83 LEU A O 1
ATOM 646 N N . GLU A 1 84 ? 7.400 -9.099 -10.856 1.00 90.38 84 GLU A N 1
ATOM 647 C CA . GLU A 1 84 ? 8.859 -9.047 -10.890 1.00 90.38 84 GLU A CA 1
ATOM 648 C C . GLU A 1 84 ? 9.361 -7.607 -10.775 1.00 90.38 84 GLU A C 1
ATOM 650 O O . GLU A 1 84 ? 8.663 -6.646 -11.123 1.00 90.38 84 GLU A O 1
ATOM 655 N N . LEU A 1 85 ? 10.590 -7.446 -10.289 1.00 91.62 85 LEU A N 1
ATOM 656 C CA . LEU A 1 85 ? 11.266 -6.155 -10.342 1.00 91.62 85 LEU A CA 1
ATOM 657 C C . LEU A 1 85 ? 11.714 -5.852 -11.776 1.00 91.62 85 LEU A C 1
ATOM 659 O O . LEU A 1 85 ? 12.122 -6.738 -12.528 1.00 91.62 85 LEU A O 1
ATOM 663 N N . HIS A 1 86 ? 11.676 -4.578 -12.162 1.00 88.62 86 HIS A N 1
ATOM 664 C CA . HIS A 1 86 ? 12.160 -4.166 -13.474 1.00 88.62 86 HIS A CA 1
ATOM 665 C C . HIS A 1 86 ? 13.671 -4.402 -13.590 1.00 88.62 86 HIS A C 1
ATOM 667 O O . HIS A 1 86 ? 14.418 -4.149 -12.637 1.00 88.62 86 HIS A O 1
ATOM 673 N N . LYS A 1 87 ? 14.136 -4.814 -14.779 1.00 84.25 87 LYS A N 1
ATOM 674 C CA . LYS A 1 87 ? 15.564 -5.034 -15.070 1.00 84.25 87 LYS A CA 1
ATOM 675 C C . LYS A 1 87 ? 16.395 -3.829 -14.606 1.00 84.25 87 LYS A C 1
ATOM 677 O O . LYS A 1 87 ? 16.091 -2.697 -14.982 1.00 84.25 87 LYS A O 1
ATOM 682 N N . GLY A 1 88 ? 17.412 -4.085 -13.780 1.00 81.75 88 GLY A N 1
ATOM 683 C CA . GLY A 1 88 ? 18.284 -3.062 -13.184 1.00 81.75 88 GLY A CA 1
ATOM 684 C C . GLY A 1 88 ? 17.887 -2.597 -11.776 1.00 81.75 88 GLY A C 1
ATOM 685 O O . GLY A 1 88 ? 18.668 -1.906 -11.123 1.00 81.75 88 GLY A O 1
ATOM 686 N N . THR A 1 89 ? 16.721 -2.999 -11.263 1.00 86.88 89 THR A N 1
ATOM 687 C CA . THR A 1 89 ? 16.328 -2.736 -9.871 1.00 86.88 89 THR A CA 1
ATOM 688 C C . THR A 1 89 ? 16.884 -3.843 -8.977 1.00 86.88 89 THR A C 1
ATOM 690 O O . THR A 1 89 ? 16.504 -4.996 -9.138 1.00 86.88 89 THR A O 1
ATOM 693 N N . LYS A 1 90 ? 17.798 -3.506 -8.053 1.00 80.06 90 LYS A N 1
ATOM 694 C CA . LYS A 1 90 ? 18.479 -4.497 -7.193 1.00 80.06 90 LYS A CA 1
ATOM 695 C C . LYS A 1 90 ? 17.527 -5.189 -6.214 1.00 80.06 90 LYS A C 1
ATOM 697 O O . LYS A 1 90 ? 17.341 -6.393 -6.289 1.00 80.06 90 LYS A O 1
ATOM 702 N N . SER A 1 91 ? 16.956 -4.423 -5.293 1.00 82.50 91 SER A N 1
ATOM 703 C CA . SER A 1 91 ? 16.021 -4.916 -4.285 1.00 82.50 91 SER A CA 1
AT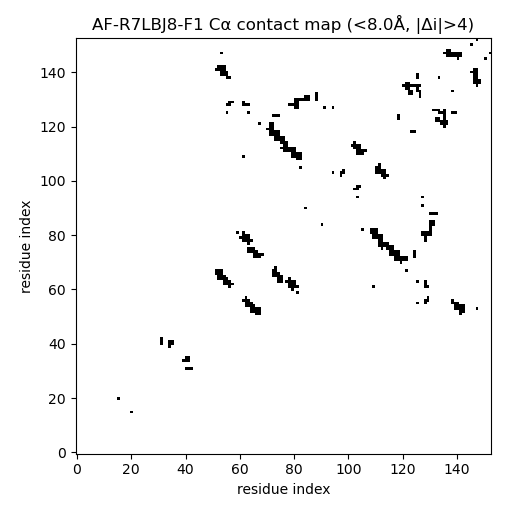OM 704 C C . SER A 1 91 ? 15.174 -3.767 -3.756 1.00 82.50 91 SER A C 1
ATOM 706 O O . SER A 1 91 ? 15.568 -2.593 -3.809 1.00 82.50 91 SER A O 1
ATOM 708 N N . LEU A 1 92 ? 13.992 -4.117 -3.259 1.00 87.75 92 LEU A N 1
ATOM 709 C CA . LEU A 1 92 ? 13.090 -3.213 -2.558 1.00 87.75 92 LEU A CA 1
ATOM 710 C C . LEU A 1 92 ? 12.752 -3.890 -1.222 1.00 87.75 92 LEU A C 1
ATOM 712 O O . LEU A 1 92 ? 11.755 -4.604 -1.159 1.00 87.75 92 LEU A O 1
ATOM 716 N N . PRO A 1 93 ? 13.542 -3.671 -0.153 1.00 90.06 93 PRO A N 1
ATOM 717 C CA . PRO A 1 93 ? 13.373 -4.387 1.118 1.00 90.06 93 PRO A CA 1
ATOM 718 C C . PRO A 1 93 ? 11.954 -4.289 1.694 1.00 90.06 93 PRO A C 1
ATOM 720 O O . PRO A 1 93 ? 11.399 -5.256 2.201 1.00 90.06 93 PRO A O 1
ATOM 723 N N . MET A 1 94 ? 11.315 -3.125 1.539 1.00 89.25 94 MET A N 1
ATOM 724 C CA . MET A 1 94 ? 9.923 -2.917 1.946 1.00 89.25 94 MET A CA 1
ATOM 725 C C . MET A 1 94 ? 8.949 -3.828 1.189 1.00 89.25 94 MET A C 1
ATOM 727 O O . MET A 1 94 ? 7.982 -4.308 1.764 1.00 89.25 94 MET A O 1
ATOM 731 N N . ARG A 1 95 ? 9.198 -4.089 -0.096 1.00 91.81 95 ARG A N 1
ATOM 732 C CA . ARG A 1 95 ? 8.371 -4.983 -0.908 1.00 91.81 95 ARG A CA 1
ATOM 733 C C . ARG A 1 95 ? 8.502 -6.430 -0.450 1.00 91.81 95 ARG A C 1
ATOM 735 O O . ARG A 1 95 ? 7.497 -7.120 -0.356 1.00 91.81 95 ARG A O 1
ATOM 742 N N . GLU A 1 96 ? 9.723 -6.868 -0.165 1.00 92.00 96 GLU A N 1
ATOM 743 C CA . GLU A 1 96 ? 10.003 -8.210 0.356 1.00 92.00 96 GLU A CA 1
ATOM 744 C C . GLU A 1 96 ? 9.309 -8.420 1.707 1.00 92.00 96 GLU A C 1
ATOM 746 O O . GLU A 1 96 ? 8.617 -9.421 1.881 1.00 92.00 96 GLU A O 1
ATOM 751 N N . ALA A 1 97 ? 9.383 -7.432 2.606 1.00 92.88 97 ALA A N 1
ATOM 752 C CA . ALA A 1 97 ? 8.667 -7.452 3.881 1.00 92.88 97 ALA A CA 1
ATOM 753 C C . ALA A 1 97 ? 7.141 -7.559 3.697 1.00 92.88 97 ALA A C 1
ATOM 755 O O . ALA A 1 97 ? 6.512 -8.396 4.338 1.00 92.88 97 ALA A O 1
ATOM 756 N N . LEU A 1 98 ? 6.560 -6.783 2.771 1.00 92.81 98 LEU A N 1
ATOM 757 C CA . LEU A 1 98 ? 5.121 -6.826 2.470 1.00 92.81 98 LEU A CA 1
ATOM 758 C C . LEU A 1 98 ? 4.673 -8.151 1.830 1.00 92.81 98 LEU A C 1
ATOM 760 O O . LEU A 1 98 ? 3.515 -8.543 1.946 1.00 92.81 98 LEU A O 1
ATOM 764 N N . ILE A 1 99 ? 5.557 -8.836 1.104 1.00 94.25 99 ILE A N 1
ATOM 765 C CA . ILE A 1 99 ? 5.268 -10.177 0.578 1.00 94.25 99 ILE A CA 1
ATOM 766 C C . ILE A 1 99 ? 5.329 -11.198 1.719 1.00 94.25 99 ILE A C 1
ATOM 768 O O . ILE A 1 99 ? 4.454 -12.055 1.826 1.00 94.25 99 ILE A O 1
ATOM 772 N N . GLN A 1 100 ? 6.336 -11.089 2.590 1.00 93.50 100 GLN A N 1
ATOM 773 C CA . GLN A 1 100 ? 6.539 -11.993 3.719 1.00 93.50 100 GLN A CA 1
ATOM 774 C C . GLN A 1 100 ? 5.422 -11.892 4.768 1.00 93.50 100 GLN A C 1
ATOM 776 O O . GLN A 1 100 ? 4.991 -12.915 5.295 1.00 93.50 100 GLN A O 1
ATOM 781 N N . ASP A 1 101 ? 4.936 -10.683 5.057 1.00 92.62 101 ASP A N 1
ATOM 782 C CA . ASP A 1 101 ? 3.845 -10.444 6.012 1.00 92.62 101 ASP A CA 1
ATOM 783 C C . ASP A 1 101 ? 2.443 -10.716 5.423 1.00 92.62 101 ASP A C 1
ATOM 785 O O . ASP A 1 101 ? 1.443 -10.726 6.144 1.00 92.62 101 ASP A O 1
ATOM 789 N N . GLY A 1 102 ? 2.359 -10.988 4.115 1.00 91.38 102 GLY A N 1
ATOM 790 C CA . GLY A 1 102 ? 1.116 -11.297 3.414 1.00 91.38 102 GLY A CA 1
ATOM 791 C C . GLY A 1 102 ? 0.248 -10.081 3.080 1.00 91.38 102 GLY A C 1
ATOM 792 O O . GLY A 1 102 ? -0.889 -10.265 2.637 1.00 91.38 102 GLY A O 1
ATOM 793 N N . THR A 1 103 ? 0.756 -8.858 3.247 1.00 93.12 103 THR A N 1
ATOM 794 C CA . THR A 1 103 ? 0.100 -7.621 2.797 1.00 93.12 103 THR A CA 1
ATOM 795 C C . THR A 1 103 ? 0.080 -7.538 1.270 1.00 93.12 103 THR A C 1
ATOM 797 O O . THR A 1 103 ? -0.886 -7.040 0.696 1.00 93.12 103 THR A O 1
ATOM 800 N N . LEU A 1 104 ? 1.098 -8.072 0.591 1.00 94.62 104 LEU A N 1
ATOM 801 C CA . LEU A 1 104 ? 1.121 -8.313 -0.852 1.00 94.62 104 LEU A CA 1
ATOM 802 C C . LEU A 1 104 ? 0.990 -9.811 -1.123 1.00 94.62 104 LEU A C 1
ATOM 804 O O . LEU A 1 104 ? 1.896 -10.588 -0.836 1.00 94.62 104 LEU A O 1
ATOM 808 N N . LYS A 1 105 ? -0.123 -10.222 -1.737 1.00 95.88 105 LYS A N 1
ATOM 809 C CA . LYS A 1 105 ? -0.345 -11.624 -2.124 1.00 95.88 105 LYS A CA 1
ATOM 810 C C . LYS A 1 105 ? -0.373 -11.785 -3.626 1.00 95.88 105 LYS A C 1
ATOM 812 O O . LYS A 1 105 ? -1.005 -10.996 -4.322 1.00 95.88 105 LYS A O 1
ATOM 817 N N . LYS A 1 106 ? 0.291 -12.825 -4.124 1.00 95.69 106 LYS A N 1
ATOM 818 C CA . LYS A 1 106 ? 0.257 -13.168 -5.544 1.00 95.69 106 LYS A CA 1
ATOM 819 C C . LYS A 1 106 ? -1.167 -13.565 -5.942 1.00 95.69 106 LYS A C 1
ATOM 821 O O . LYS A 1 106 ? -1.763 -14.432 -5.308 1.00 95.69 106 LYS A O 1
ATOM 826 N N . SER A 1 107 ? -1.690 -12.939 -6.990 1.00 93.56 107 SER A N 1
ATOM 827 C CA . SER A 1 107 ? -2.980 -13.246 -7.604 1.00 93.56 107 SER A CA 1
ATOM 828 C C . SER A 1 107 ? -2.836 -13.134 -9.122 1.00 93.56 107 SER A C 1
ATOM 830 O O . SER A 1 107 ? -2.739 -12.035 -9.667 1.00 93.56 107 SER A O 1
ATOM 832 N N . GLY A 1 108 ? -2.758 -14.283 -9.799 1.00 91.62 108 GLY A N 1
ATOM 833 C CA . GLY A 1 108 ? -2.438 -14.342 -11.227 1.00 91.62 108 GLY A CA 1
ATOM 834 C C . GLY A 1 108 ? -1.049 -13.769 -11.526 1.00 91.62 108 GLY A C 1
ATOM 835 O O . GLY A 1 108 ? -0.057 -14.193 -10.923 1.00 91.62 108 GLY A O 1
ATOM 836 N N . ASP A 1 109 ? -1.011 -12.788 -12.427 1.00 92.81 109 ASP A N 1
ATOM 837 C CA . ASP A 1 109 ? 0.211 -12.138 -12.922 1.00 92.81 109 ASP A CA 1
ATOM 838 C C . ASP A 1 109 ? 0.627 -10.898 -12.109 1.00 92.81 109 ASP A C 1
ATOM 840 O O . ASP A 1 109 ? 1.572 -10.197 -12.472 1.00 92.81 109 ASP A O 1
ATOM 844 N N . HIS A 1 110 ? -0.050 -10.630 -10.987 1.00 95.12 110 HIS A N 1
ATOM 845 C CA . HIS A 1 110 ? 0.187 -9.458 -10.141 1.00 95.12 110 HIS A CA 1
ATOM 846 C C . HIS A 1 110 ? 0.299 -9.837 -8.662 1.00 95.12 110 HIS A C 1
ATOM 848 O O . HIS A 1 110 ? -0.231 -10.854 -8.210 1.00 95.12 110 HIS A O 1
ATOM 854 N N . TYR A 1 111 ? 0.948 -8.984 -7.873 1.00 96.62 111 TYR A N 1
ATOM 855 C CA . TYR A 1 11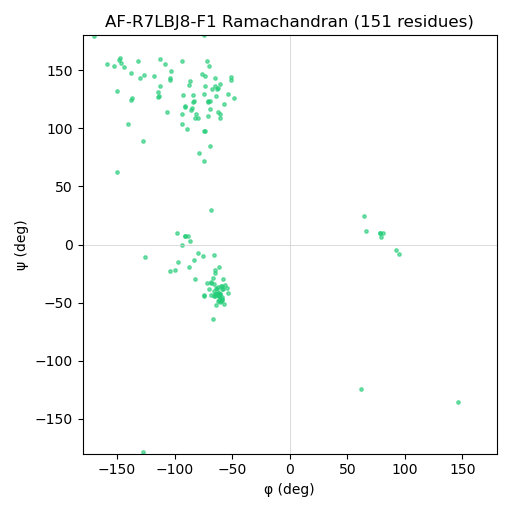1 ? 0.719 -8.943 -6.428 1.00 96.62 111 TYR A CA 1
ATOM 856 C C . TYR A 1 111 ? -0.453 -8.009 -6.131 1.00 96.62 111 TYR A C 1
ATOM 858 O O . TYR A 1 111 ? -0.530 -6.924 -6.693 1.00 96.62 111 TYR A O 1
ATOM 866 N N . VAL A 1 112 ? -1.350 -8.401 -5.233 1.00 96.88 112 VAL A N 1
ATOM 867 C CA . VAL A 1 112 ? -2.504 -7.598 -4.822 1.00 96.88 112 VAL A CA 1
ATOM 868 C C . VAL A 1 112 ? -2.349 -7.184 -3.368 1.00 96.88 112 VAL A C 1
ATOM 870 O O . VAL A 1 112 ? -2.147 -8.036 -2.494 1.00 96.88 112 VAL A O 1
ATOM 873 N N . LEU A 1 113 ? -2.484 -5.883 -3.111 1.00 96.25 113 LEU A N 1
ATOM 874 C CA . LEU A 1 113 ? -2.469 -5.322 -1.764 1.00 96.25 113 LEU A CA 1
ATOM 875 C C . LEU A 1 113 ? -3.730 -5.736 -0.991 1.00 96.25 113 LEU A C 1
ATOM 877 O O . LEU A 1 113 ? -4.852 -5.500 -1.438 1.00 96.25 113 LEU A O 1
ATOM 881 N N . GLN A 1 114 ? -3.560 -6.367 0.167 1.00 95.19 114 GLN A N 1
ATOM 882 C CA . GLN A 1 114 ? -4.652 -6.981 0.930 1.00 95.19 114 GLN A CA 1
ATOM 883 C C . GLN A 1 114 ? -5.358 -6.017 1.894 1.00 95.19 114 GLN A C 1
ATOM 885 O O . GLN A 1 114 ? -6.498 -6.272 2.291 1.00 95.19 114 GLN A O 1
ATOM 890 N N . SER A 1 115 ? -4.718 -4.904 2.240 1.00 89.75 115 SER A N 1
ATOM 891 C CA . SER A 1 115 ? -5.226 -3.867 3.142 1.00 89.75 115 SER A CA 1
ATOM 892 C C . SER A 1 115 ? -4.687 -2.498 2.733 1.00 89.75 115 SER A C 1
ATOM 894 O O . SER A 1 115 ? -3.674 -2.416 2.043 1.00 89.75 115 SER A O 1
ATOM 896 N N . ASN A 1 116 ? -5.357 -1.421 3.148 1.00 92.19 116 ASN A N 1
ATOM 897 C CA . ASN A 1 116 ? -4.824 -0.073 2.958 1.00 92.19 116 ASN A CA 1
ATOM 898 C C . ASN A 1 116 ? -3.485 0.051 3.693 1.00 92.19 116 ASN A C 1
ATOM 900 O O . ASN A 1 116 ? -3.342 -0.434 4.820 1.00 92.19 116 ASN A O 1
ATOM 904 N N . LYS A 1 117 ? -2.505 0.703 3.066 1.00 91.06 117 LYS A N 1
ATOM 905 C CA . LYS A 1 117 ? -1.165 0.857 3.636 1.00 91.06 117 LYS A CA 1
ATOM 906 C C . LYS A 1 117 ? -0.661 2.275 3.436 1.00 91.06 117 LYS A C 1
ATOM 908 O O . LYS A 1 117 ? -0.591 2.753 2.308 1.00 91.06 117 LYS A O 1
ATOM 913 N N . ILE A 1 118 ? -0.254 2.910 4.531 1.00 92.06 118 ILE A N 1
ATOM 914 C CA . ILE A 1 118 ? 0.451 4.191 4.490 1.00 92.06 118 ILE A CA 1
ATOM 915 C C . ILE A 1 118 ? 1.938 3.925 4.267 1.00 92.06 118 ILE A C 1
ATOM 917 O O . ILE A 1 118 ? 2.568 3.125 4.966 1.00 92.06 118 ILE A O 1
ATOM 921 N N . PHE A 1 119 ? 2.484 4.602 3.268 1.00 92.69 119 PHE A N 1
ATOM 922 C CA . PHE A 1 119 ? 3.897 4.641 2.945 1.00 92.69 119 PHE A CA 1
ATOM 923 C C . PHE A 1 119 ? 4.480 5.973 3.399 1.00 92.69 119 PHE A C 1
ATOM 925 O O . PHE A 1 119 ? 3.869 7.015 3.193 1.00 92.69 119 PHE A O 1
ATOM 932 N N . SER A 1 120 ? 5.703 5.950 3.927 1.00 90.50 120 SER A N 1
ATOM 933 C CA . SER A 1 120 ? 6.417 7.156 4.374 1.00 90.50 120 SER A CA 1
ATOM 934 C C . SER A 1 120 ? 6.777 8.132 3.248 1.00 90.50 120 SER A C 1
ATOM 936 O O . SER A 1 120 ? 7.260 9.227 3.512 1.00 90.50 120 SER A O 1
ATOM 938 N N . SER A 1 121 ? 6.600 7.741 1.981 1.00 91.50 121 SER A N 1
ATOM 939 C CA . SER A 1 121 ? 6.768 8.641 0.842 1.00 91.50 121 SER A CA 1
ATOM 940 C C . SER A 1 121 ? 5.915 8.220 -0.354 1.00 91.50 121 SER A C 1
ATOM 942 O O . SER A 1 121 ? 5.658 7.030 -0.572 1.00 91.50 121 SER A O 1
ATOM 944 N N . VAL A 1 122 ? 5.562 9.203 -1.185 1.00 94.25 122 VAL A N 1
ATOM 945 C CA . VAL A 1 122 ? 4.845 9.020 -2.460 1.00 94.25 122 VAL A CA 1
ATOM 946 C C . VAL A 1 122 ? 5.594 8.101 -3.425 1.00 94.25 122 VAL A C 1
ATOM 948 O O . VAL A 1 122 ? 4.989 7.263 -4.093 1.00 94.25 122 VAL A O 1
ATOM 951 N N . SER A 1 123 ? 6.924 8.213 -3.453 1.00 94.56 123 SER A N 1
ATOM 952 C CA . SER A 1 123 ? 7.804 7.406 -4.301 1.00 94.56 123 SER A CA 1
ATOM 953 C C . SER A 1 123 ? 7.892 5.962 -3.821 1.00 94.56 123 SER A C 1
ATOM 955 O O . SER A 1 123 ? 8.026 5.051 -4.638 1.00 94.56 123 SER A O 1
ATOM 957 N N . SER A 1 124 ? 7.808 5.724 -2.507 1.00 93.44 124 SER A N 1
ATOM 958 C CA . SER A 1 124 ? 7.742 4.366 -1.959 1.00 93.44 124 SER A CA 1
ATOM 959 C C . SER A 1 124 ? 6.481 3.664 -2.458 1.00 93.44 124 SER A C 1
ATOM 961 O O . SER A 1 124 ? 6.587 2.567 -3.002 1.00 93.44 124 SER A O 1
ATOM 963 N N . ALA A 1 125 ? 5.318 4.318 -2.363 1.00 94.56 125 ALA A N 1
ATOM 964 C CA . ALA A 1 125 ? 4.044 3.755 -2.809 1.00 94.56 125 ALA A CA 1
ATOM 965 C C . ALA A 1 125 ? 4.051 3.403 -4.309 1.00 94.56 125 ALA A C 1
ATOM 967 O O . ALA A 1 125 ? 3.734 2.270 -4.680 1.00 94.56 125 ALA A O 1
ATOM 968 N N . SER A 1 126 ? 4.496 4.321 -5.175 1.00 95.44 126 SER A N 1
ATOM 969 C CA . SER A 1 126 ? 4.578 4.062 -6.621 1.00 95.44 126 SER A CA 1
ATOM 970 C C . SER A 1 126 ? 5.611 2.982 -6.963 1.00 95.44 126 SER A C 1
ATOM 972 O O . SER A 1 126 ? 5.394 2.168 -7.860 1.00 95.44 126 SER A O 1
ATOM 974 N N . SER A 1 127 ? 6.719 2.901 -6.217 1.00 94.81 127 SER A N 1
ATOM 975 C CA . SER A 1 127 ? 7.761 1.896 -6.464 1.00 94.81 127 SER A CA 1
ATOM 976 C C . SER A 1 127 ? 7.305 0.470 -6.152 1.00 94.81 127 SER A C 1
ATOM 978 O O . SER A 1 127 ? 7.730 -0.469 -6.831 1.00 94.81 127 SER A O 1
ATOM 980 N N . ILE A 1 128 ? 6.418 0.292 -5.166 1.00 95.00 128 ILE A N 1
ATOM 981 C CA . ILE A 1 128 ? 5.810 -1.012 -4.871 1.00 95.00 128 ILE A CA 1
ATOM 982 C C . ILE A 1 128 ? 4.925 -1.476 -6.032 1.00 95.00 128 ILE A C 1
ATOM 984 O O . ILE A 1 128 ? 5.054 -2.629 -6.451 1.00 95.00 128 ILE A O 1
ATOM 988 N N . ILE A 1 129 ? 4.100 -0.576 -6.581 1.00 95.56 129 ILE A N 1
ATOM 989 C CA . ILE A 1 129 ? 3.201 -0.857 -7.713 1.00 95.56 129 ILE A CA 1
ATOM 990 C C . ILE A 1 129 ? 4.007 -1.202 -8.963 1.00 95.56 129 ILE A C 1
ATOM 992 O O . ILE A 1 129 ? 3.793 -2.240 -9.583 1.00 95.56 129 ILE A O 1
ATOM 996 N N . LEU A 1 130 ? 4.968 -0.350 -9.313 1.00 94.69 130 LEU A N 1
ATOM 997 C CA . LEU A 1 130 ? 5.688 -0.423 -10.584 1.00 94.69 130 LEU A CA 1
ATOM 998 C C . LEU A 1 130 ? 6.848 -1.429 -10.574 1.00 94.69 130 LEU A C 1
ATOM 1000 O O . LEU A 1 130 ? 7.418 -1.717 -11.625 1.00 94.69 130 LEU A O 1
ATOM 1004 N N . GLY A 1 131 ? 7.258 -1.922 -9.399 1.00 92.50 131 GLY A N 1
ATOM 1005 C CA . GLY A 1 131 ? 8.402 -2.830 -9.262 1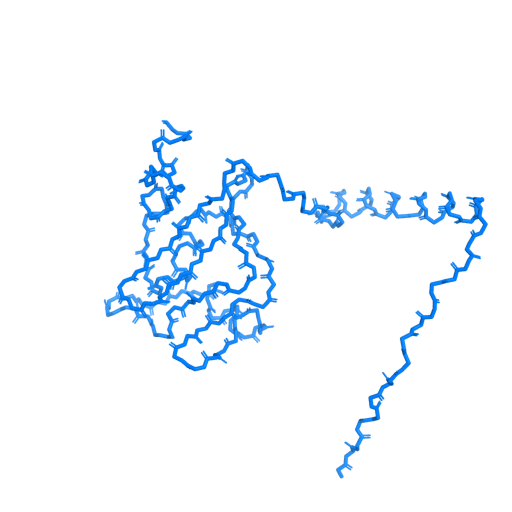.00 92.50 131 GLY A CA 1
ATOM 1006 C C . GLY A 1 131 ? 9.742 -2.194 -9.658 1.00 92.50 131 GLY A C 1
ATOM 1007 O O . GLY A 1 131 ? 10.672 -2.893 -10.056 1.00 92.50 131 GLY A O 1
ATOM 1008 N N . ARG A 1 132 ? 9.851 -0.865 -9.590 1.00 92.81 132 ARG A N 1
ATOM 1009 C CA . ARG A 1 132 ? 11.064 -0.094 -9.904 1.00 92.81 132 ARG A CA 1
ATOM 1010 C C . ARG A 1 132 ? 11.137 1.136 -9.018 1.00 92.81 132 ARG A C 1
ATOM 1012 O O . ARG A 1 132 ? 10.112 1.597 -8.530 1.00 92.81 132 ARG A O 1
ATOM 1019 N N . ARG A 1 133 ? 12.324 1.725 -8.873 1.00 90.69 133 ARG A N 1
ATOM 1020 C CA . ARG A 1 133 ? 12.411 3.082 -8.316 1.00 90.69 133 ARG A CA 1
ATOM 1021 C C . ARG A 1 133 ? 11.670 4.043 -9.238 1.00 90.69 133 ARG A C 1
ATOM 1023 O O . ARG A 1 133 ? 11.815 3.968 -10.457 1.00 90.69 133 ARG A O 1
ATOM 1030 N N . SER A 1 134 ? 10.868 4.913 -8.653 1.00 90.25 134 SER A N 1
ATOM 1031 C CA . SER A 1 134 ? 9.987 5.811 -9.389 1.00 90.25 134 SER A CA 1
ATOM 1032 C C . SER A 1 134 ? 9.898 7.160 -8.685 1.00 90.25 134 SER A C 1
ATOM 1034 O O . SER A 1 134 ? 10.119 7.249 -7.475 1.00 90.25 134 SER A O 1
ATOM 1036 N N . ASN A 1 135 ? 9.621 8.212 -9.453 1.00 94.12 135 ASN A N 1
ATOM 1037 C CA . ASN A 1 135 ? 9.368 9.535 -8.903 1.00 94.12 135 ASN A CA 1
ATOM 1038 C C . ASN A 1 135 ? 7.867 9.671 -8.619 1.00 94.12 135 ASN A C 1
ATOM 1040 O O . ASN A 1 135 ? 7.088 9.927 -9.536 1.00 94.12 135 ASN A O 1
ATOM 1044 N N . GLY A 1 136 ? 7.460 9.487 -7.361 1.00 91.62 136 GLY A N 1
ATOM 1045 C CA . GLY A 1 136 ? 6.045 9.502 -6.984 1.00 91.62 136 GLY A CA 1
ATOM 1046 C C . GLY A 1 136 ? 5.335 10.798 -7.382 1.00 91.62 136 GLY A C 1
ATOM 1047 O O . GLY A 1 136 ? 4.199 10.749 -7.839 1.00 91.62 136 GLY A O 1
ATOM 1048 N N . TRP A 1 137 ? 6.025 11.938 -7.326 1.00 93.44 137 TRP A N 1
ATOM 1049 C CA . TRP A 1 137 ? 5.462 13.245 -7.685 1.00 93.44 137 TRP A CA 1
ATOM 1050 C C . TRP A 1 137 ? 4.926 13.317 -9.122 1.00 93.44 137 TRP A C 1
ATOM 1052 O O . TRP A 1 137 ? 3.958 14.026 -9.372 1.00 93.44 137 TRP A O 1
ATOM 1062 N N . THR A 1 138 ? 5.502 12.544 -10.050 1.00 94.19 138 THR A N 1
ATOM 1063 C CA . THR A 1 138 ? 5.096 12.521 -11.467 1.00 94.19 138 THR A CA 1
ATOM 1064 C C . THR A 1 138 ? 4.267 11.293 -11.852 1.00 94.19 138 THR A C 1
ATOM 1066 O O . THR A 1 138 ? 3.568 11.306 -12.865 1.00 94.19 138 THR A O 1
ATOM 1069 N N . GLU A 1 139 ? 4.385 10.204 -11.090 1.00 95.44 139 GLU A N 1
ATOM 1070 C CA . GLU A 1 139 ? 3.699 8.932 -11.368 1.00 95.44 139 GLU A CA 1
ATOM 1071 C C . GLU A 1 139 ? 2.250 8.936 -10.861 1.00 95.44 139 GLU A C 1
ATOM 1073 O O . GLU A 1 139 ? 1.393 8.278 -11.452 1.00 95.44 139 GLU A O 1
ATOM 1078 N N . TRP A 1 140 ? 1.970 9.685 -9.792 1.00 95.38 140 TRP A N 1
ATOM 1079 C CA . TRP A 1 140 ? 0.631 9.857 -9.234 1.00 95.38 140 TRP A CA 1
ATOM 1080 C C . TRP A 1 140 ? -0.123 10.959 -9.970 1.00 95.38 140 TRP A C 1
ATOM 1082 O O . TRP A 1 140 ? 0.348 12.096 -10.026 1.00 95.38 140 TRP A O 1
ATOM 1092 N N . LYS A 1 141 ? -1.290 10.625 -10.533 1.00 95.25 141 LYS A N 1
ATOM 1093 C CA . LYS A 1 141 ? -2.117 11.564 -11.304 1.00 95.25 141 LYS A CA 1
ATOM 1094 C C . LYS A 1 141 ? -3.565 11.569 -10.846 1.00 95.25 141 LYS A C 1
ATOM 1096 O O . LYS A 1 141 ? -4.096 10.515 -10.510 1.00 95.25 141 LYS A O 1
ATOM 1101 N N . ASP A 1 142 ? -4.199 12.734 -10.862 1.00 93.50 142 ASP A N 1
ATOM 1102 C CA . ASP A 1 142 ? -5.632 12.858 -10.595 1.00 93.50 142 ASP A CA 1
ATOM 1103 C C . ASP A 1 142 ? -6.483 12.368 -11.787 1.00 93.50 142 ASP A C 1
ATOM 1105 O O . ASP A 1 142 ? -5.977 11.963 -12.842 1.00 93.50 142 ASP A O 1
ATOM 1109 N N . SER A 1 143 ? -7.807 12.437 -11.642 1.00 89.00 143 SER A N 1
ATOM 1110 C CA . SER A 1 143 ? -8.760 12.093 -12.707 1.00 89.00 143 SER A CA 1
ATOM 1111 C C . SER A 1 143 ? -8.643 12.974 -13.960 1.00 89.00 143 SER A C 1
ATOM 1113 O O . SER A 1 143 ? -9.082 12.566 -15.036 1.00 89.00 143 SER A O 1
ATOM 1115 N N . LYS A 1 144 ? -8.028 14.158 -13.848 1.00 88.81 144 LYS A N 1
ATOM 1116 C CA . LYS A 1 144 ? -7.768 15.101 -14.946 1.00 88.81 144 LYS A CA 1
ATOM 1117 C C . LYS A 1 144 ? -6.379 14.907 -15.566 1.00 88.81 144 LYS A C 1
ATOM 1119 O O . LYS A 1 144 ? -6.037 15.609 -16.515 1.00 88.81 144 LYS A O 1
ATOM 1124 N N . GLY A 1 145 ? -5.590 13.955 -15.066 1.00 89.56 145 GLY A N 1
ATOM 1125 C CA . GLY A 1 145 ? -4.241 13.658 -15.535 1.00 89.56 145 GLY A CA 1
ATOM 1126 C C . GLY A 1 145 ? -3.157 14.604 -15.014 1.00 89.56 145 GLY A C 1
ATOM 1127 O O . GLY A 1 145 ? -2.012 14.464 -15.450 1.00 89.56 145 GLY A O 1
ATOM 1128 N N . LYS A 1 146 ? -3.486 15.523 -14.097 1.00 91.88 146 LYS A N 1
ATOM 1129 C CA . LYS A 1 146 ? -2.507 16.386 -13.430 1.00 91.88 146 LYS A CA 1
ATOM 1130 C C . LYS A 1 146 ? -1.711 15.578 -12.423 1.00 91.88 146 LYS A C 1
ATOM 1132 O O . LYS A 1 146 ? -2.265 14.759 -11.689 1.00 91.88 146 LYS A O 1
ATOM 1137 N N . THR A 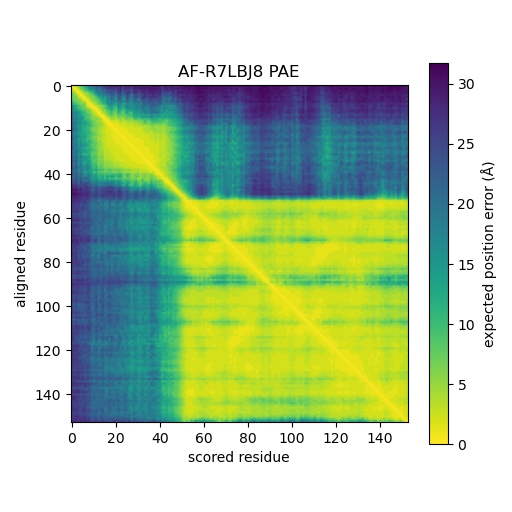1 147 ? -0.409 15.799 -12.410 1.00 94.06 147 THR A N 1
ATOM 1138 C CA . THR A 1 147 ? 0.508 15.131 -11.492 1.00 94.06 147 THR A CA 1
ATOM 1139 C C . THR A 1 147 ? 0.345 15.651 -10.068 1.00 94.06 147 THR A C 1
ATOM 1141 O O . THR A 1 147 ? -0.146 16.758 -9.837 1.00 94.06 147 THR A O 1
ATOM 1144 N N . LEU A 1 148 ? 0.769 14.844 -9.097 1.00 90.81 148 LEU A N 1
ATOM 1145 C CA . LEU A 1 148 ? 0.797 15.249 -7.696 1.00 90.81 148 LEU A CA 1
ATOM 1146 C C . LEU A 1 148 ? 1.675 16.494 -7.479 1.00 90.81 148 LEU A C 1
ATOM 1148 O O . LEU A 1 148 ? 1.316 17.345 -6.670 1.00 90.81 148 LEU A O 1
ATOM 1152 N N . ASP A 1 149 ? 2.777 16.612 -8.228 1.00 92.12 149 ASP A N 1
ATOM 1153 C CA . ASP A 1 149 ? 3.650 17.795 -8.230 1.00 92.12 149 ASP A CA 1
ATOM 1154 C C . ASP A 1 149 ? 2.863 19.065 -8.588 1.00 92.12 149 ASP A C 1
ATOM 1156 O O . ASP A 1 149 ? 2.841 20.006 -7.809 1.00 92.12 149 ASP A O 1
ATOM 1160 N N . GLU A 1 150 ? 2.105 19.055 -9.690 1.00 90.38 150 GLU A N 1
ATOM 1161 C CA . GLU A 1 150 ? 1.320 20.216 -10.150 1.00 90.38 150 GLU A CA 1
ATOM 1162 C C . GLU A 1 150 ? 0.187 20.638 -9.203 1.00 90.38 150 GLU A C 1
ATOM 1164 O O . GLU A 1 150 ? -0.329 21.752 -9.308 1.00 90.38 150 GLU A O 1
ATOM 1169 N N . LEU A 1 151 ? -0.281 19.731 -8.345 1.00 88.56 151 LEU A N 1
ATOM 1170 C CA . LEU A 1 151 ? -1.439 19.964 -7.482 1.00 88.56 151 LEU A CA 1
ATOM 1171 C C . 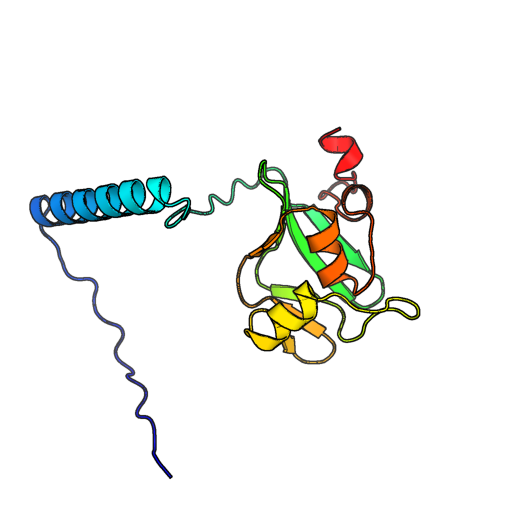LEU A 1 151 ? -1.063 20.346 -6.051 1.00 88.56 151 LEU A C 1
ATOM 1173 O O . LEU A 1 151 ? -1.903 20.898 -5.338 1.00 88.56 151 LEU A O 1
ATOM 1177 N N . LYS A 1 152 ? 0.151 20.015 -5.607 1.00 84.94 152 LYS A N 1
ATOM 1178 C CA . LYS A 1 152 ? 0.580 20.188 -4.212 1.00 84.94 152 LYS A CA 1
ATOM 1179 C C . LYS A 1 152 ? 1.863 21.001 -4.057 1.00 84.94 152 LYS A C 1
ATOM 1181 O O . LYS A 1 152 ? 2.179 21.347 -2.918 1.00 84.94 152 LYS A O 1
ATOM 1186 N N . ARG A 1 153 ? 2.587 21.295 -5.140 1.00 79.38 153 ARG A N 1
ATOM 1187 C CA . ARG A 1 153 ? 3.872 21.996 -5.108 1.00 79.38 153 ARG A CA 1
ATOM 1188 C C . ARG A 1 153 ? 3.900 23.238 -5.992 1.00 79.38 153 ARG A C 1
ATOM 1190 O O . ARG A 1 153 ? 3.174 23.274 -7.006 1.00 79.38 153 ARG A O 1
#

Mean predicted aligned error: 11.76 Å

Radius of gyration: 19.71 Å; Cα contacts (8 Å, |Δi|>4): 224; chains: 1; bounding box: 46×56×50 Å